Protein AF-A0A6C0CJ50-F1 (afdb_monomer)

Solvent-accessible surface area (backbone atoms only — not comparable to full-atom values): 6616 Å² total; per-residue (Å²): 96,36,28,38,41,30,34,32,25,56,94,78,23,34,38,44,41,77,39,50,74,92,50,63,61,65,60,51,53,50,26,41,69,70,68,72,48,89,42,32,34,93,82,74,43,80,55,89,65,56,61,74,44,79,72,47,75,43,73,67,45,49,49,65,51,54,42,51,51,52,51,52,49,30,74,76,67,33,71,90,30,49,27,37,70,53,48,10,85,44,61,67,45,64,53,44,47,59,94,69,58,82,67,90,61,44,71,65,78,72,64,75,86,127

InterPro domains:
  IPR001878 Zinc finger, CCHC-type [PS50158] (88-101)
  IPR036875 Zinc finger, CCHC-type superfamily [SSF57756] (81-106)

Structure (mmCIF, N/CA/C/O backbone):
data_AF-A0A6C0CJ50-F1
#
_entry.id   AF-A0A6C0CJ50-F1
#
loop_
_atom_site.group_PDB
_atom_site.id
_atom_site.type_symbol
_atom_site.label_atom_id
_atom_site.label_alt_id
_atom_site.label_comp_id
_atom_site.label_asym_id
_atom_site.label_entity_id
_atom_site.label_seq_id
_atom_site.pdbx_PDB_ins_code
_atom_site.Cartn_x
_atom_site.Cartn_y
_atom_site.Cartn_z
_atom_site.occupancy
_atom_site.B_iso_or_equiv
_atom_site.auth_seq_id
_atom_site.auth_comp_id
_atom_site.auth_asym_id
_atom_site.auth_atom_id
_atom_site.pdbx_PDB_model_num
ATOM 1 N N . MET A 1 1 ? 3.924 -6.008 -13.760 1.00 80.56 1 MET A N 1
ATOM 2 C CA . MET A 1 1 ? 4.214 -4.634 -13.327 1.00 80.56 1 MET A CA 1
ATOM 3 C C . MET A 1 1 ? 3.320 -4.315 -12.151 1.00 80.56 1 MET A C 1
ATOM 5 O O . MET A 1 1 ? 2.131 -4.537 -12.262 1.00 80.56 1 MET A O 1
ATOM 9 N N . PRO A 1 2 ? 3.844 -3.785 -11.044 1.00 88.25 2 PRO A N 1
ATOM 10 C CA . PRO A 1 2 ? 3.020 -3.529 -9.873 1.00 88.25 2 PRO A CA 1
ATOM 11 C C . PRO A 1 2 ? 1.862 -2.569 -10.153 1.00 88.25 2 PRO A C 1
ATOM 13 O O . PRO A 1 2 ? 1.855 -1.783 -11.107 1.00 88.25 2 PRO A O 1
ATOM 16 N N . HIS A 1 3 ? 0.869 -2.652 -9.289 1.00 91.69 3 HIS A N 1
ATOM 17 C CA . HIS A 1 3 ? -0.266 -1.760 -9.190 1.00 91.69 3 HIS A CA 1
ATOM 18 C C . HIS A 1 3 ? -0.240 -1.086 -7.819 1.00 91.69 3 HIS A C 1
ATOM 20 O O . HIS A 1 3 ? 0.246 -1.658 -6.839 1.00 91.69 3 HIS A O 1
ATOM 26 N N . ILE A 1 4 ? -0.789 0.121 -7.747 1.00 94.56 4 ILE A N 1
ATOM 27 C CA . ILE A 1 4 ? -0.979 0.850 -6.494 1.00 94.56 4 ILE A CA 1
ATOM 28 C C . ILE A 1 4 ? -2.465 1.027 -6.258 1.00 94.56 4 ILE A C 1
ATOM 30 O O . ILE A 1 4 ? -3.199 1.435 -7.158 1.00 94.56 4 ILE A O 1
ATOM 34 N N . TYR A 1 5 ? -2.895 0.751 -5.036 1.00 95.62 5 TYR A N 1
ATOM 35 C CA . TYR A 1 5 ? -4.219 1.091 -4.544 1.00 95.62 5 TYR A CA 1
ATOM 36 C C . TYR A 1 5 ? -4.080 2.058 -3.372 1.00 95.62 5 TYR A C 1
ATOM 38 O O . TYR A 1 5 ? -3.143 1.977 -2.576 1.00 95.62 5 TYR A O 1
ATOM 46 N N . ILE A 1 6 ? -5.006 3.002 -3.298 1.00 97.06 6 ILE A N 1
ATOM 47 C CA . ILE A 1 6 ? -5.041 4.041 -2.280 1.00 97.06 6 ILE A CA 1
ATOM 48 C C . ILE A 1 6 ? -6.364 3.916 -1.553 1.00 97.06 6 ILE A C 1
ATOM 50 O O . ILE A 1 6 ? -7.429 3.950 -2.173 1.00 97.06 6 ILE A O 1
ATOM 54 N N . LEU A 1 7 ? -6.275 3.762 -0.241 1.00 97.44 7 LEU A N 1
ATOM 55 C CA . LEU A 1 7 ? -7.409 3.660 0.658 1.00 97.44 7 LEU A CA 1
ATOM 56 C C . LEU A 1 7 ? -7.526 4.956 1.443 1.00 97.44 7 LEU A C 1
ATOM 58 O O . LEU A 1 7 ? -6.534 5.437 1.990 1.00 97.44 7 LEU A O 1
ATOM 62 N N . GLU A 1 8 ? -8.736 5.497 1.517 1.00 97.62 8 GLU A N 1
ATOM 63 C CA . GLU A 1 8 ? -9.076 6.486 2.531 1.00 97.62 8 GLU A CA 1
ATOM 64 C C . GLU A 1 8 ? -9.435 5.737 3.814 1.00 97.62 8 GLU A C 1
ATOM 66 O O . GLU A 1 8 ? -10.257 4.818 3.804 1.00 97.62 8 GLU A O 1
ATOM 71 N N . LEU A 1 9 ? -8.803 6.128 4.911 1.00 96.69 9 LEU A N 1
ATOM 72 C CA . LEU A 1 9 ? -9.028 5.607 6.249 1.00 96.69 9 LEU A CA 1
ATOM 73 C C . LEU A 1 9 ? -9.748 6.659 7.101 1.00 96.69 9 LEU A C 1
ATOM 75 O O . LEU A 1 9 ? -9.827 7.839 6.746 1.00 96.69 9 LEU A O 1
ATOM 79 N N . ALA A 1 10 ? -10.232 6.246 8.271 1.00 95.81 10 ALA A N 1
ATOM 80 C CA . ALA A 1 10 ? -10.822 7.167 9.236 1.00 95.81 10 ALA A CA 1
ATOM 81 C C . ALA A 1 10 ? -9.897 8.355 9.580 1.00 95.81 10 ALA A C 1
ATOM 83 O O . ALA A 1 10 ? -8.666 8.293 9.478 1.00 95.81 10 ALA A O 1
ATOM 84 N N . GLU A 1 11 ? -10.514 9.460 10.006 1.00 95.12 11 GLU A N 1
ATOM 85 C CA . GLU A 1 11 ? -9.826 10.700 10.400 1.00 95.12 11 GLU A CA 1
ATOM 86 C C . GLU A 1 11 ? -8.967 11.326 9.283 1.00 95.12 11 GLU A C 1
ATOM 88 O O . GLU A 1 11 ? -7.936 11.9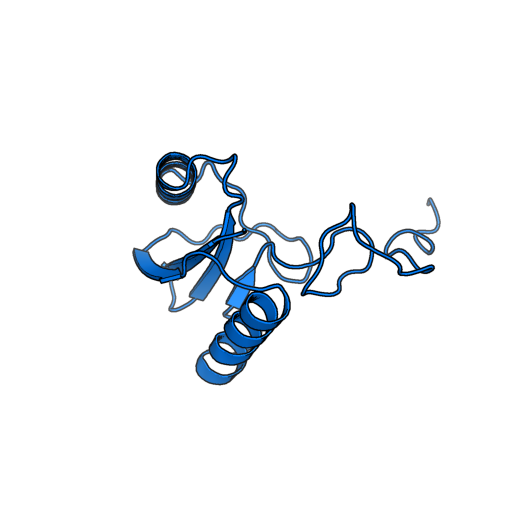53 9.558 1.00 95.12 11 GLU A O 1
ATOM 93 N N . ALA A 1 12 ? -9.391 11.147 8.025 1.00 94.56 12 ALA A N 1
ATOM 94 C CA . ALA A 1 12 ? -8.698 11.626 6.829 1.00 94.56 12 ALA A CA 1
ATOM 95 C C . ALA A 1 12 ? -7.235 11.144 6.749 1.00 94.56 12 ALA A C 1
ATOM 97 O O . ALA A 1 12 ? -6.331 11.898 6.380 1.00 94.56 12 ALA A O 1
ATOM 98 N N . ASN A 1 13 ? -7.002 9.891 7.143 1.00 96.38 13 ASN A N 1
ATOM 99 C CA . ASN A 1 13 ? -5.746 9.194 6.890 1.00 96.38 13 ASN A CA 1
ATOM 100 C C . ASN A 1 13 ? -5.836 8.440 5.558 1.00 96.38 13 ASN A C 1
ATOM 102 O O . ASN A 1 13 ? -6.923 8.154 5.066 1.00 96.38 13 ASN A O 1
ATOM 106 N N . TYR A 1 14 ? -4.692 8.085 4.990 1.00 97.31 14 TYR A N 1
ATOM 107 C CA . TYR A 1 14 ? -4.597 7.375 3.723 1.00 97.31 14 TYR A CA 1
ATOM 108 C C . TYR A 1 14 ? -3.600 6.234 3.837 1.00 97.31 14 TYR A C 1
ATOM 110 O O . TYR A 1 14 ? -2.551 6.387 4.461 1.00 97.31 14 TYR A O 1
ATOM 118 N N . PHE A 1 15 ? -3.901 5.110 3.196 1.00 96.25 15 PHE A N 1
ATOM 119 C CA . PHE A 1 15 ? -2.958 4.012 3.016 1.00 96.25 15 PHE A CA 1
ATOM 120 C C . PHE A 1 15 ? -2.669 3.809 1.534 1.00 96.25 15 PHE A C 1
ATOM 122 O O . PHE A 1 15 ? -3.588 3.667 0.729 1.00 96.25 15 PHE A O 1
ATOM 129 N N . ILE A 1 16 ? -1.388 3.796 1.175 1.00 95.56 16 ILE A N 1
ATOM 130 C CA . ILE A 1 16 ? -0.914 3.537 -0.183 1.00 95.56 16 ILE A CA 1
ATOM 131 C C . ILE A 1 16 ? -0.304 2.143 -0.198 1.00 95.56 16 ILE A C 1
ATOM 133 O O . ILE A 1 16 ? 0.804 1.930 0.307 1.00 95.56 16 ILE A O 1
ATOM 137 N N . GLY A 1 17 ? -1.041 1.203 -0.776 1.00 93.19 17 GLY A N 1
ATOM 138 C CA . GLY A 1 17 ? -0.653 -0.191 -0.865 1.00 93.19 17 GLY A CA 1
ATOM 139 C C . GLY A 1 17 ? -0.181 -0.578 -2.259 1.00 93.19 17 GLY A C 1
ATOM 140 O O . GLY A 1 17 ? -0.683 -0.090 -3.274 1.00 93.19 17 GLY A O 1
ATOM 141 N N . ARG A 1 18 ? 0.784 -1.496 -2.301 1.00 91.62 18 ARG A N 1
ATOM 142 C CA . ARG A 1 18 ? 1.279 -2.125 -3.529 1.00 91.62 18 ARG A CA 1
ATOM 143 C C . ARG A 1 18 ? 0.704 -3.526 -3.722 1.00 91.62 18 ARG A C 1
ATOM 145 O O . ARG A 1 18 ? 0.585 -4.304 -2.773 1.00 91.62 18 ARG A O 1
ATOM 152 N N . CYS A 1 19 ? 0.387 -3.845 -4.970 1.00 91.69 19 CYS A N 1
ATOM 153 C CA . CYS A 1 19 ? -0.054 -5.160 -5.422 1.00 91.69 19 CYS A CA 1
ATOM 154 C C . CYS A 1 19 ? 0.783 -5.570 -6.640 1.00 91.69 19 CYS A C 1
ATOM 156 O O . CYS A 1 19 ? 0.870 -4.818 -7.605 1.00 91.69 19 CYS A O 1
ATOM 158 N N . GLU A 1 20 ? 1.438 -6.722 -6.603 1.00 89.94 20 GLU A N 1
ATOM 159 C CA . GLU A 1 20 ? 2.084 -7.327 -7.771 1.00 89.94 20 GLU A CA 1
ATOM 160 C C . GLU A 1 20 ? 1.030 -7.974 -8.685 1.00 89.94 20 GLU A C 1
ATOM 162 O O . GLU A 1 20 ? -0.042 -8.352 -8.224 1.00 89.94 20 GLU A O 1
ATOM 167 N N . ASP A 1 21 ? 1.347 -8.166 -9.970 1.00 85.25 21 ASP A N 1
ATOM 168 C CA . ASP A 1 21 ? 0.443 -8.846 -10.926 1.00 85.25 21 ASP A CA 1
ATOM 169 C C . ASP A 1 21 ? 0.099 -10.286 -10.522 1.00 85.25 21 ASP A C 1
ATOM 171 O O . ASP A 1 21 ? -0.896 -10.845 -10.972 1.00 85.25 21 ASP A O 1
ATOM 175 N N . THR A 1 22 ? 0.968 -10.918 -9.731 1.00 85.94 22 THR A N 1
ATOM 176 C CA . THR A 1 22 ? 0.782 -12.288 -9.242 1.00 85.94 22 THR A CA 1
ATOM 177 C C . THR A 1 22 ? -0.176 -12.371 -8.057 1.00 85.94 22 THR A C 1
ATOM 179 O O . THR A 1 22 ? -0.461 -13.473 -7.602 1.00 85.94 22 THR A O 1
ATOM 182 N N . GLU A 1 23 ? -0.604 -11.234 -7.510 1.00 88.44 23 GLU A N 1
ATOM 183 C CA . GLU A 1 23 ? -1.483 -11.148 -6.345 1.00 88.44 23 GLU A CA 1
ATOM 184 C C . GLU A 1 23 ? -2.909 -10.780 -6.776 1.00 88.44 23 GLU A C 1
ATOM 186 O O . GLU A 1 23 ? -3.105 -10.041 -7.744 1.00 88.44 23 GLU A O 1
ATOM 191 N N . ASP A 1 24 ? -3.911 -11.264 -6.039 1.00 91.19 24 ASP A N 1
ATOM 192 C CA . ASP A 1 24 ? -5.299 -10.857 -6.250 1.00 91.19 24 ASP A CA 1
ATOM 193 C C . ASP A 1 24 ? -5.566 -9.527 -5.534 1.00 91.19 24 ASP A C 1
ATOM 195 O O . ASP A 1 24 ? -5.571 -9.417 -4.304 1.00 91.19 24 ASP A O 1
ATOM 199 N N . LEU A 1 25 ? -5.779 -8.482 -6.332 1.00 90.94 25 LEU A N 1
ATOM 200 C CA . LEU A 1 25 ? -6.082 -7.155 -5.820 1.00 90.94 25 LEU A CA 1
ATOM 201 C C . LEU A 1 25 ? -7.413 -7.110 -5.065 1.00 90.94 25 LEU A C 1
ATOM 203 O O . LEU A 1 25 ? -7.501 -6.401 -4.066 1.00 90.94 25 LEU A O 1
ATOM 207 N N . ASN A 1 26 ? -8.447 -7.802 -5.548 1.00 92.19 26 ASN A N 1
ATOM 208 C CA . ASN A 1 26 ? -9.759 -7.759 -4.906 1.00 92.19 26 ASN A CA 1
ATOM 209 C C . ASN A 1 26 ? -9.681 -8.423 -3.535 1.00 92.19 26 ASN A C 1
ATOM 211 O O . ASN A 1 26 ? -10.155 -7.845 -2.565 1.00 92.19 26 ASN A O 1
ATOM 215 N N . GLU A 1 27 ? -8.985 -9.559 -3.437 1.00 94.06 27 GLU A N 1
ATOM 216 C CA . GLU A 1 27 ? -8.736 -10.220 -2.153 1.00 94.06 27 GLU A CA 1
ATOM 217 C C . GLU A 1 27 ? -7.984 -9.300 -1.181 1.00 94.06 27 GLU A C 1
ATOM 219 O O . GLU A 1 27 ? -8.372 -9.176 -0.020 1.00 94.06 27 GLU A O 1
ATOM 224 N N . LYS A 1 28 ? -6.951 -8.586 -1.651 1.00 92.44 28 LYS A N 1
ATOM 225 C CA . LYS A 1 28 ? -6.237 -7.597 -0.827 1.00 92.44 28 LYS A CA 1
ATOM 226 C C . LYS A 1 28 ? -7.148 -6.480 -0.331 1.00 92.44 28 LYS A C 1
ATOM 228 O O . LYS A 1 28 ? -7.088 -6.116 0.842 1.00 92.44 28 LYS A O 1
ATOM 233 N N . LEU A 1 29 ? -7.969 -5.911 -1.213 1.00 93.81 29 LEU A N 1
ATOM 234 C CA . LEU A 1 29 ? -8.915 -4.861 -0.838 1.00 93.81 29 LEU A CA 1
ATOM 235 C C . LEU A 1 29 ? -9.930 -5.387 0.182 1.00 93.81 29 LEU A C 1
ATOM 237 O O . LEU A 1 29 ? -10.125 -4.750 1.215 1.00 93.81 29 LEU A O 1
ATOM 241 N N . ASP A 1 30 ? -10.507 -6.564 -0.056 1.00 94.50 30 ASP A N 1
ATOM 242 C CA . ASP A 1 30 ? -11.444 -7.210 0.864 1.00 94.50 30 ASP A CA 1
ATOM 243 C C . ASP A 1 30 ? -10.792 -7.465 2.228 1.00 94.50 30 ASP A C 1
ATOM 245 O O . ASP A 1 30 ? -11.383 -7.156 3.262 1.00 94.50 30 ASP A O 1
ATOM 249 N N . ASN A 1 31 ? -9.546 -7.944 2.262 1.00 94.50 31 ASN A N 1
ATOM 250 C CA . ASN A 1 31 ? -8.810 -8.145 3.507 1.00 94.50 31 ASN A CA 1
ATOM 251 C C . ASN A 1 31 ? -8.558 -6.831 4.257 1.00 94.50 31 ASN A C 1
ATOM 253 O O . ASN A 1 31 ? -8.658 -6.822 5.483 1.00 94.50 31 ASN A O 1
ATOM 257 N N . HIS A 1 32 ? -8.305 -5.718 3.564 1.00 94.19 32 HIS A N 1
ATOM 258 C CA . HIS A 1 32 ? -8.234 -4.396 4.198 1.00 94.19 32 HIS A CA 1
ATOM 259 C C . HIS A 1 32 ? -9.576 -3.983 4.818 1.00 94.19 32 HIS A C 1
ATOM 261 O O . HIS A 1 32 ? -9.613 -3.575 5.978 1.00 94.19 32 HIS A O 1
ATOM 267 N N . PHE A 1 33 ? -10.691 -4.139 4.094 1.00 93.44 33 PHE A N 1
ATOM 268 C CA . PHE A 1 33 ? -12.030 -3.830 4.622 1.00 93.44 33 PHE A CA 1
ATOM 269 C C . PHE A 1 33 ? -12.438 -4.741 5.788 1.00 93.44 33 PHE A C 1
ATOM 271 O O . PHE A 1 33 ? -13.136 -4.302 6.700 1.00 93.44 33 PHE A O 1
ATOM 278 N N . LEU A 1 34 ? -11.983 -5.996 5.785 1.00 92.81 34 LEU A N 1
ATOM 279 C CA . LEU A 1 34 ? -12.196 -6.958 6.868 1.00 92.81 34 LEU A CA 1
ATOM 280 C C . LEU A 1 34 ? -11.209 -6.788 8.037 1.00 92.81 34 LEU A C 1
ATOM 282 O O . LEU A 1 34 ? -11.326 -7.517 9.021 1.00 92.81 34 LEU A O 1
ATOM 286 N N . GLY A 1 35 ? -10.234 -5.876 7.937 1.00 87.94 35 GLY A N 1
ATOM 287 C CA . GLY A 1 35 ? -9.189 -5.679 8.949 1.00 87.94 35 GLY A CA 1
ATOM 288 C C . GLY A 1 35 ? -8.226 -6.864 9.095 1.00 87.94 35 GLY A C 1
ATOM 289 O O . GLY A 1 35 ? -7.643 -7.052 10.160 1.00 87.94 35 GLY A O 1
ATOM 290 N N . LYS A 1 36 ? -8.099 -7.693 8.054 1.00 87.75 36 LYS A N 1
ATOM 291 C CA . LYS A 1 36 ? -7.216 -8.869 7.994 1.00 87.75 36 LYS A CA 1
ATOM 292 C C . LYS A 1 36 ? -5.854 -8.570 7.372 1.00 87.75 36 LYS A C 1
ATOM 294 O O . LYS A 1 36 ? -4.912 -9.314 7.619 1.00 87.75 36 LYS A O 1
ATOM 299 N N . GLU A 1 37 ? -5.765 -7.534 6.545 1.00 86.75 37 GLU A N 1
ATOM 300 C CA . GLU A 1 37 ? -4.510 -7.113 5.922 1.00 86.75 37 GLU A CA 1
ATOM 301 C C . GLU A 1 37 ? -3.766 -6.135 6.840 1.00 86.75 37 GLU A C 1
ATOM 303 O O . GLU A 1 37 ? -4.359 -5.209 7.400 1.00 86.75 37 GLU A O 1
ATOM 308 N N . GLU A 1 38 ? -2.457 -6.325 6.998 1.00 83.75 38 GLU A N 1
ATOM 309 C CA . GLU A 1 38 ? -1.647 -5.442 7.833 1.00 83.75 38 GLU A CA 1
ATOM 310 C C . GLU A 1 38 ? -1.342 -4.122 7.116 1.00 83.75 38 GLU A C 1
ATOM 312 O O . GLU A 1 38 ? -0.768 -4.082 6.025 1.00 83.75 38 GLU A O 1
ATOM 317 N N . MET A 1 39 ? -1.661 -3.010 7.776 1.00 88.94 39 MET A N 1
ATOM 318 C CA . MET A 1 39 ? -1.222 -1.678 7.372 1.00 88.94 39 MET A CA 1
ATOM 319 C C . MET A 1 39 ? -0.124 -1.208 8.319 1.00 88.94 39 MET A C 1
ATOM 321 O O . MET A 1 39 ? -0.338 -1.132 9.526 1.00 88.94 39 MET A O 1
ATOM 325 N N . LEU A 1 40 ? 1.047 -0.883 7.774 1.00 84.25 40 LEU A N 1
ATOM 326 C CA . LEU A 1 40 ? 2.171 -0.354 8.542 1.00 84.25 40 LEU A CA 1
ATOM 327 C C . LEU A 1 40 ? 2.373 1.136 8.262 1.00 84.25 40 LEU A C 1
ATOM 329 O O . LEU A 1 40 ? 2.240 1.604 7.125 1.00 84.25 40 LEU A O 1
ATOM 333 N N . ASP A 1 41 ? 2.731 1.871 9.308 1.00 83.12 41 ASP A N 1
ATOM 334 C CA . ASP A 1 41 ? 3.213 3.238 9.193 1.00 83.12 41 ASP A CA 1
ATOM 335 C C . ASP A 1 41 ? 4.696 3.270 8.771 1.00 83.12 41 ASP A C 1
ATOM 337 O O . ASP A 1 41 ? 5.386 2.253 8.643 1.00 83.12 41 ASP A O 1
ATOM 341 N N . ARG A 1 42 ? 5.229 4.479 8.584 1.00 76.31 42 ARG A N 1
ATOM 342 C CA . ARG A 1 42 ? 6.640 4.698 8.216 1.00 76.31 42 ARG A CA 1
ATOM 343 C C . ARG A 1 42 ? 7.663 4.217 9.263 1.00 76.31 42 ARG A C 1
ATOM 345 O O . ARG A 1 42 ? 8.861 4.192 8.971 1.00 76.31 42 ARG A O 1
ATOM 352 N N . PHE A 1 43 ? 7.213 3.894 10.473 1.00 79.88 43 PHE A N 1
ATOM 353 C CA . PHE A 1 43 ? 8.001 3.388 11.595 1.00 79.88 43 PHE A CA 1
ATOM 354 C C . PHE A 1 43 ? 7.773 1.885 11.839 1.00 79.88 43 PHE A C 1
ATOM 356 O O . PHE A 1 43 ? 8.212 1.381 12.869 1.00 79.88 43 PHE A O 1
ATOM 363 N N . ASN A 1 44 ? 7.135 1.170 10.901 1.00 76.75 44 ASN A N 1
ATOM 364 C CA . ASN A 1 44 ? 6.748 -0.240 11.025 1.00 76.75 44 ASN A CA 1
ATOM 365 C C . ASN A 1 44 ? 5.774 -0.522 12.188 1.00 76.75 44 ASN A C 1
ATOM 367 O O . ASN A 1 44 ? 5.764 -1.626 12.727 1.00 76.75 44 ASN A O 1
ATOM 371 N N . LYS A 1 45 ? 4.951 0.452 12.588 1.00 83.75 45 LYS A N 1
ATOM 372 C CA . LYS A 1 45 ? 3.866 0.239 13.555 1.00 83.75 45 LYS A CA 1
ATOM 373 C C . LYS A 1 45 ? 2.558 -0.048 12.832 1.00 83.75 45 LYS A C 1
ATOM 375 O O . LYS A 1 45 ? 2.281 0.549 11.794 1.00 83.75 45 LYS A O 1
ATOM 380 N N . HIS A 1 46 ? 1.742 -0.930 13.403 1.00 88.56 46 HIS A N 1
ATOM 381 C CA . HIS A 1 46 ? 0.420 -1.235 12.864 1.00 88.56 46 HIS A CA 1
ATOM 382 C C . HIS A 1 46 ? -0.499 -0.011 12.904 1.00 88.56 46 HIS A C 1
ATOM 384 O O . HIS A 1 46 ? -0.609 0.677 13.920 1.00 88.56 46 HIS A O 1
ATOM 390 N N . VAL A 1 47 ? -1.197 0.213 11.796 1.00 89.31 47 VAL A N 1
ATOM 391 C CA . VAL A 1 47 ? -2.232 1.227 11.623 1.00 89.31 47 VAL A CA 1
ATOM 392 C C . VAL A 1 47 ? -3.582 0.536 11.770 1.00 89.31 47 VAL A C 1
ATOM 394 O O . VAL A 1 47 ? -3.984 -0.246 10.916 1.00 89.31 47 VAL A O 1
ATOM 397 N N . SER A 1 48 ? -4.290 0.824 12.858 1.00 89.31 48 SER A N 1
ATOM 398 C CA . SER A 1 48 ? -5.579 0.208 13.210 1.00 89.31 48 SER A CA 1
ATOM 399 C C . SER A 1 48 ? -6.800 1.015 12.747 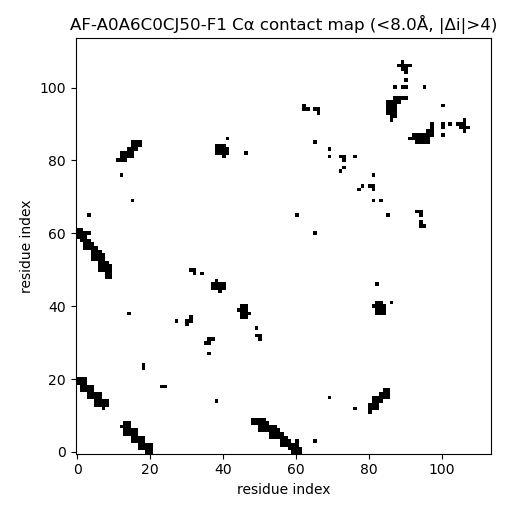1.00 89.31 48 SER A C 1
ATOM 401 O O . SER A 1 48 ? -7.906 0.828 13.255 1.00 89.31 48 SER A O 1
ATOM 403 N N . LEU A 1 49 ? -6.614 1.937 11.801 1.00 92.88 49 LEU A N 1
ATOM 404 C CA . LEU A 1 49 ? -7.692 2.788 11.302 1.00 92.88 49 LEU A CA 1
ATOM 405 C C . LEU A 1 49 ? -8.547 2.028 10.277 1.00 92.88 49 LEU A C 1
ATOM 407 O O . LEU A 1 49 ? -7.988 1.474 9.329 1.00 92.88 49 LEU A O 1
ATOM 411 N N . PRO A 1 50 ? -9.885 2.025 10.414 1.00 94.69 50 PRO A N 1
ATOM 412 C CA . PRO A 1 50 ? -10.752 1.343 9.465 1.00 94.69 50 PRO A CA 1
ATOM 413 C C . PRO A 1 50 ? -10.727 2.037 8.101 1.00 94.69 50 PRO A C 1
ATOM 415 O O . PRO A 1 50 ? -10.632 3.267 8.008 1.00 94.69 50 PRO A O 1
ATOM 418 N N . VAL A 1 51 ? -10.860 1.235 7.046 1.00 96.69 51 VAL A N 1
ATOM 419 C CA . VAL A 1 51 ? -10.993 1.720 5.670 1.00 96.69 51 VAL A CA 1
ATOM 420 C C . VAL A 1 51 ? -12.384 2.307 5.466 1.00 96.69 51 VAL A C 1
ATOM 422 O O . VAL A 1 51 ? -13.392 1.659 5.737 1.00 96.69 51 VAL A O 1
ATOM 425 N N . VAL A 1 52 ? -12.436 3.533 4.952 1.00 97.06 52 VAL A N 1
ATOM 426 C CA . VAL A 1 52 ? -13.675 4.228 4.583 1.00 97.06 52 VAL A CA 1
ATOM 427 C C . VAL A 1 52 ? -14.066 3.872 3.153 1.00 97.06 52 VAL A C 1
ATOM 429 O O . VAL A 1 52 ? -15.216 3.527 2.889 1.00 97.06 52 VAL A O 1
ATOM 432 N N . ARG A 1 53 ? -13.112 3.960 2.218 1.00 96.81 53 ARG A N 1
ATOM 433 C CA . ARG A 1 53 ? -13.316 3.645 0.798 1.00 96.81 53 ARG A CA 1
ATOM 434 C C . ARG A 1 53 ? -11.994 3.467 0.059 1.00 96.81 53 ARG A C 1
ATOM 436 O O . ARG A 1 53 ? -10.938 3.892 0.524 1.00 96.81 53 ARG A O 1
ATOM 443 N N . VAL A 1 54 ? -12.080 2.918 -1.148 1.00 97.06 54 VAL A N 1
ATOM 444 C CA . VAL A 1 54 ? -10.999 3.015 -2.134 1.00 97.06 54 VAL A CA 1
ATOM 445 C C . VAL A 1 54 ? -11.024 4.422 -2.733 1.00 97.06 54 VAL A C 1
ATOM 447 O O . VAL A 1 54 ? -12.019 4.819 -3.336 1.00 97.06 54 VAL A O 1
ATOM 450 N N . ASP A 1 55 ? -9.942 5.176 -2.558 1.00 97.38 55 ASP A N 1
ATOM 451 C CA . ASP A 1 55 ? -9.788 6.524 -3.116 1.00 97.38 55 ASP A CA 1
ATOM 452 C C . ASP A 1 55 ? -9.313 6.471 -4.572 1.00 97.38 55 ASP A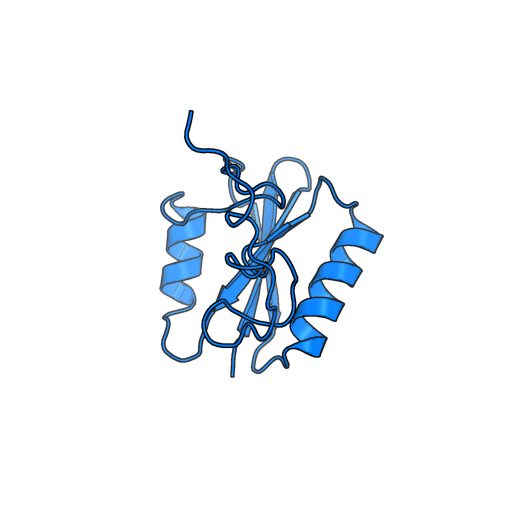 C 1
ATOM 454 O O . ASP A 1 55 ? -9.869 7.129 -5.455 1.00 97.38 55 ASP A O 1
ATOM 458 N N . LYS A 1 56 ? -8.288 5.658 -4.849 1.00 96.00 56 LYS A N 1
ATOM 459 C CA . LYS A 1 56 ? -7.696 5.572 -6.186 1.00 96.00 56 LYS A CA 1
ATOM 460 C C . LYS A 1 56 ? -7.047 4.227 -6.441 1.00 96.00 56 LYS A C 1
ATOM 462 O O . LYS A 1 56 ? -6.547 3.568 -5.536 1.00 96.00 56 LYS A O 1
ATOM 467 N N . PHE A 1 57 ? -6.987 3.867 -7.715 1.00 94.38 57 PHE A N 1
ATOM 468 C CA . PHE A 1 57 ? -6.267 2.701 -8.185 1.00 94.38 57 PHE A CA 1
ATOM 469 C C . PHE A 1 57 ? -5.476 3.022 -9.458 1.00 94.38 57 PHE A C 1
ATOM 471 O O . PHE A 1 57 ? -5.989 3.671 -10.371 1.00 94.38 57 PHE A O 1
ATOM 478 N N . ILE A 1 58 ? -4.218 2.583 -9.508 1.00 94.12 58 ILE A N 1
ATOM 479 C CA . ILE A 1 58 ? -3.264 2.872 -10.582 1.00 94.12 58 ILE A CA 1
ATOM 480 C C . ILE A 1 58 ? -2.627 1.553 -11.033 1.00 94.12 58 ILE A C 1
ATOM 482 O O . ILE A 1 58 ? -1.858 0.936 -10.295 1.00 94.12 58 ILE A O 1
ATOM 486 N N . ARG A 1 59 ? -2.935 1.124 -12.262 1.00 92.31 59 ARG A N 1
ATOM 487 C CA . ARG A 1 59 ? -2.356 -0.083 -12.879 1.00 92.31 59 ARG A CA 1
ATOM 488 C C . ARG A 1 59 ? -0.994 0.207 -13.505 1.00 92.31 59 ARG A C 1
ATOM 490 O O . ARG A 1 59 ? -0.742 1.322 -13.950 1.00 92.31 59 ARG A O 1
ATOM 497 N N . ASN A 1 60 ? -0.179 -0.840 -13.629 1.00 91.62 60 ASN A N 1
ATOM 498 C CA . ASN A 1 60 ? 1.071 -0.858 -14.398 1.00 91.62 60 ASN A CA 1
ATOM 499 C C . ASN A 1 60 ? 2.012 0.313 -14.079 1.00 91.62 60 ASN A C 1
ATOM 501 O O . ASN A 1 60 ? 2.524 0.983 -14.977 1.00 91.62 60 ASN A O 1
ATOM 505 N N . ILE A 1 61 ? 2.228 0.575 -12.791 1.00 91.56 61 ILE A N 1
ATOM 506 C CA . ILE A 1 61 ? 3.041 1.703 -12.351 1.00 91.56 61 ILE A CA 1
ATOM 507 C C . ILE A 1 61 ? 4.536 1.355 -12.396 1.00 91.56 61 ILE A C 1
ATOM 509 O O . ILE A 1 61 ? 4.947 0.206 -12.217 1.00 91.56 61 ILE A O 1
ATOM 513 N N . THR A 1 62 ? 5.370 2.361 -12.645 1.00 91.75 62 THR A N 1
ATOM 514 C CA . THR A 1 62 ? 6.828 2.237 -12.528 1.00 91.75 62 THR A CA 1
ATOM 515 C C . THR A 1 62 ? 7.271 2.494 -11.087 1.00 91.75 62 THR A C 1
ATOM 517 O O . THR A 1 62 ? 6.580 3.178 -10.339 1.00 91.75 62 THR A O 1
ATOM 520 N N . ALA A 1 63 ? 8.470 2.044 -10.711 1.00 88.19 63 ALA A N 1
ATOM 521 C CA . ALA A 1 63 ? 9.062 2.334 -9.398 1.00 88.19 63 ALA A CA 1
ATOM 522 C C . ALA A 1 63 ? 9.134 3.842 -9.072 1.00 88.19 63 ALA A C 1
ATOM 524 O O . ALA A 1 63 ? 8.893 4.268 -7.939 1.00 88.19 63 ALA A O 1
ATOM 525 N N . LYS A 1 64 ? 9.429 4.674 -10.084 1.00 90.62 64 LYS A N 1
ATOM 526 C CA . LYS A 1 64 ? 9.379 6.133 -9.938 1.00 90.62 64 LYS A CA 1
ATOM 527 C C . LYS A 1 64 ? 7.947 6.602 -9.676 1.00 90.62 64 LYS A C 1
ATOM 529 O O . LYS A 1 64 ? 7.740 7.395 -8.769 1.00 90.62 64 LYS A O 1
ATOM 534 N N . GLY A 1 65 ? 6.972 6.074 -10.415 1.00 92.94 65 GLY A N 1
ATOM 535 C CA . GLY A 1 65 ? 5.560 6.402 -10.220 1.00 92.94 65 GLY A CA 1
ATOM 536 C C . GLY A 1 65 ? 5.041 6.041 -8.824 1.00 92.94 65 GLY A C 1
ATOM 537 O O . GLY A 1 65 ? 4.288 6.820 -8.250 1.00 92.94 65 GLY A O 1
ATOM 538 N N . GLU A 1 66 ? 5.477 4.918 -8.242 1.00 92.12 66 GLU A N 1
ATOM 539 C CA . GLU A 1 66 ? 5.156 4.559 -6.847 1.00 92.12 66 GLU A CA 1
ATOM 540 C C . GLU A 1 66 ? 5.642 5.644 -5.875 1.00 92.12 66 GLU A C 1
ATOM 542 O O . GLU A 1 66 ? 4.900 6.097 -5.001 1.00 92.12 66 GLU A O 1
ATOM 547 N N . THR A 1 67 ? 6.880 6.103 -6.074 1.00 92.69 67 THR A N 1
ATOM 548 C CA . THR A 1 67 ? 7.505 7.147 -5.252 1.00 92.69 67 THR A CA 1
ATOM 549 C C . THR A 1 67 ? 6.812 8.496 -5.436 1.00 92.69 67 THR A C 1
ATOM 551 O O . THR A 1 67 ? 6.485 9.158 -4.452 1.00 92.69 67 THR A O 1
ATOM 554 N N . ASP A 1 68 ? 6.542 8.889 -6.682 1.00 94.81 68 ASP A N 1
ATOM 555 C CA . ASP A 1 68 ? 5.847 10.135 -7.011 1.00 94.81 68 ASP A CA 1
ATOM 556 C C . ASP A 1 68 ? 4.439 10.157 -6.388 1.00 94.81 68 ASP A C 1
ATOM 558 O O . ASP A 1 68 ? 4.019 11.176 -5.841 1.00 94.81 68 ASP A O 1
ATOM 562 N N . CYS A 1 69 ? 3.725 9.025 -6.417 1.00 94.75 69 CYS A N 1
ATOM 563 C CA . CYS A 1 69 ? 2.401 8.885 -5.815 1.00 94.75 69 CYS A CA 1
ATOM 564 C C . CYS A 1 69 ? 2.442 9.079 -4.294 1.00 94.75 69 CYS A C 1
ATOM 566 O O . CYS A 1 69 ? 1.637 9.835 -3.747 1.00 94.75 69 CYS A O 1
ATOM 568 N N . LEU A 1 70 ? 3.395 8.436 -3.613 1.00 94.19 70 LEU A N 1
ATOM 569 C CA . LEU A 1 70 ? 3.585 8.611 -2.175 1.00 94.19 70 LEU A CA 1
ATOM 570 C C . LEU A 1 70 ? 3.887 10.072 -1.822 1.00 94.19 70 LEU A C 1
ATOM 572 O O . LEU A 1 70 ? 3.254 10.636 -0.930 1.00 94.19 70 LEU A O 1
ATOM 576 N N . ILE A 1 71 ? 4.824 10.698 -2.542 1.00 94.94 71 ILE A N 1
ATOM 577 C CA . ILE A 1 71 ? 5.199 12.099 -2.321 1.00 94.94 71 ILE A CA 1
ATOM 578 C C . ILE A 1 71 ? 3.993 13.018 -2.534 1.00 94.94 71 ILE A C 1
ATOM 580 O O . ILE A 1 71 ? 3.759 13.899 -1.710 1.00 94.94 71 ILE A O 1
ATOM 584 N N . ALA A 1 72 ? 3.199 12.799 -3.584 1.00 96.38 72 ALA A N 1
ATOM 585 C CA . ALA A 1 72 ? 2.021 13.612 -3.864 1.00 96.38 72 ALA A CA 1
ATOM 586 C C . ALA A 1 72 ? 1.014 13.596 -2.700 1.00 96.38 72 ALA A C 1
ATOM 588 O O . ALA A 1 72 ? 0.571 14.657 -2.265 1.00 96.38 72 ALA A O 1
ATOM 589 N N . TYR A 1 73 ? 0.697 12.423 -2.143 1.00 96.38 73 TYR A N 1
ATOM 590 C CA . TYR A 1 73 ? -0.220 12.331 -0.999 1.00 96.38 73 TYR A CA 1
ATOM 591 C C . TYR A 1 73 ? 0.389 12.924 0.274 1.00 96.38 73 TYR A C 1
ATOM 593 O O . TYR A 1 73 ? -0.317 13.595 1.024 1.00 96.38 73 TYR A O 1
ATOM 601 N N . ILE A 1 74 ? 1.694 12.747 0.511 1.00 95.62 74 ILE A N 1
ATOM 602 C CA . ILE A 1 74 ? 2.376 13.382 1.650 1.00 95.62 74 ILE A CA 1
ATOM 603 C C . ILE A 1 74 ? 2.311 14.911 1.548 1.00 95.62 74 ILE A C 1
ATOM 605 O O . ILE A 1 74 ? 2.086 15.569 2.560 1.00 95.62 74 ILE A O 1
ATOM 609 N N . LEU A 1 75 ? 2.487 15.481 0.352 1.00 96.88 75 LEU A N 1
ATOM 610 C CA . LEU A 1 75 ? 2.401 16.929 0.136 1.00 96.88 75 LEU A CA 1
ATOM 611 C C . LEU A 1 75 ? 0.977 17.469 0.328 1.00 96.88 75 LEU A C 1
ATOM 613 O O . LEU A 1 75 ? 0.821 18.595 0.792 1.00 96.88 75 LEU A O 1
ATOM 617 N N . LEU A 1 76 ? -0.047 16.681 -0.009 1.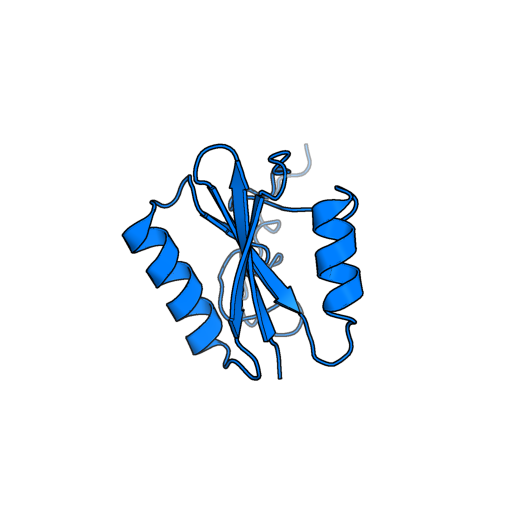00 96.38 76 LEU A N 1
ATOM 618 C CA . LEU A 1 76 ? -1.451 17.083 0.116 1.00 96.38 76 LEU A CA 1
ATOM 619 C C . LEU A 1 76 ? -1.998 16.938 1.542 1.00 96.38 76 LEU A C 1
ATOM 621 O O . LEU A 1 76 ? -2.714 17.819 2.010 1.00 96.38 76 LEU A O 1
ATOM 625 N N . TYR A 1 77 ? -1.676 15.838 2.227 1.00 95.81 77 TYR A N 1
ATOM 626 C CA . TYR A 1 77 ? -2.324 15.452 3.489 1.00 95.81 77 TYR A CA 1
ATOM 627 C C . TYR A 1 77 ? -1.377 15.434 4.695 1.00 95.81 77 TYR A C 1
ATOM 629 O O . TYR A 1 77 ? -1.822 15.378 5.841 1.00 95.81 77 TYR A O 1
ATOM 637 N N . GLY A 1 78 ? -0.068 15.516 4.459 1.00 95.19 78 GLY A N 1
ATOM 638 C CA . GLY A 1 78 ? 0.961 15.511 5.492 1.00 95.19 78 GLY A CA 1
ATOM 639 C C . GLY A 1 78 ? 1.518 14.120 5.803 1.00 95.19 78 GLY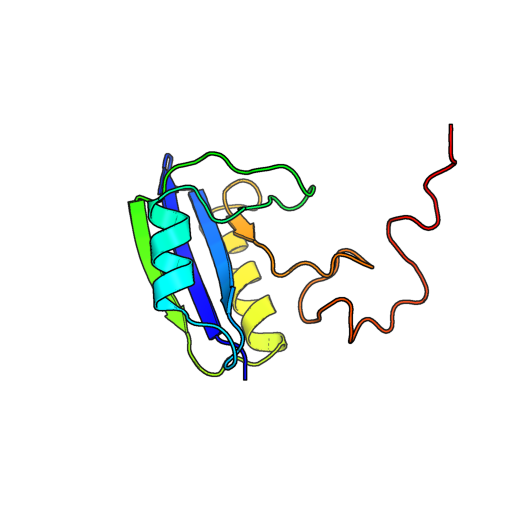 A C 1
ATOM 640 O O . GLY A 1 78 ? 0.849 13.094 5.699 1.00 95.19 78 GLY A O 1
ATOM 641 N N . THR A 1 79 ? 2.778 14.084 6.249 1.00 91.50 79 THR A N 1
ATOM 642 C CA . THR A 1 79 ? 3.528 12.832 6.466 1.00 91.50 79 THR A CA 1
ATOM 643 C C . THR A 1 79 ? 2.931 11.894 7.515 1.00 91.50 79 THR A C 1
ATOM 645 O O . THR A 1 79 ? 3.221 10.705 7.461 1.00 91.50 79 THR A O 1
ATOM 648 N N . PHE A 1 80 ? 2.167 12.408 8.481 1.00 91.50 80 PHE A N 1
ATOM 649 C CA . PHE A 1 80 ? 1.581 11.603 9.562 1.00 91.50 80 PHE A CA 1
ATOM 650 C C . PHE A 1 80 ? 0.215 11.019 9.199 1.00 91.50 80 PHE A C 1
ATOM 652 O O . PHE A 1 80 ? -0.285 10.158 9.914 1.00 91.50 80 PHE A O 1
ATOM 659 N N . LYS A 1 81 ? -0.386 11.491 8.101 1.00 94.62 81 LYS A N 1
ATOM 660 C CA . LYS A 1 81 ? -1.685 11.027 7.609 1.00 94.62 81 LYS A CA 1
ATOM 661 C C . LYS A 1 81 ? -1.562 10.000 6.490 1.00 94.62 81 LYS A C 1
ATOM 663 O O . LYS A 1 81 ? -2.576 9.455 6.080 1.00 94.62 81 LYS A O 1
ATOM 668 N N . VAL A 1 82 ? -0.354 9.738 5.991 1.00 95.38 82 VAL A N 1
ATOM 669 C CA . VAL A 1 82 ? -0.116 8.833 4.862 1.00 95.38 82 VAL A CA 1
ATOM 670 C C . VAL A 1 82 ? 0.731 7.650 5.315 1.00 95.38 82 VAL A C 1
ATOM 672 O O . VAL A 1 82 ? 1.888 7.808 5.705 1.00 95.38 82 VAL A O 1
ATOM 675 N N . HIS A 1 83 ? 0.142 6.465 5.221 1.00 93.88 83 HIS A N 1
ATOM 676 C CA . HIS A 1 83 ? 0.714 5.170 5.582 1.00 93.88 83 HIS A CA 1
ATOM 677 C C . HIS A 1 83 ? 0.998 4.369 4.314 1.00 93.88 83 HIS A C 1
ATOM 679 O O . HIS A 1 83 ? 0.327 4.558 3.298 1.00 93.88 83 HIS A O 1
ATOM 685 N N . THR A 1 84 ? 2.003 3.493 4.320 1.00 92.44 84 THR A N 1
ATOM 686 C CA . THR A 1 84 ? 2.349 2.743 3.106 1.00 92.44 84 THR A CA 1
ATOM 687 C C . THR A 1 84 ? 3.257 1.548 3.375 1.00 92.44 84 THR A C 1
ATOM 689 O O . THR A 1 84 ? 4.168 1.616 4.197 1.00 92.44 84 THR A O 1
ATOM 692 N N . ASN A 1 85 ? 3.070 0.478 2.597 1.00 89.19 85 ASN A N 1
ATOM 693 C CA . ASN A 1 85 ? 3.974 -0.675 2.548 1.00 89.19 85 ASN A CA 1
ATOM 694 C C . ASN A 1 85 ? 5.034 -0.578 1.428 1.00 89.19 85 ASN A C 1
ATOM 696 O O . ASN A 1 85 ? 5.681 -1.566 1.085 1.00 89.19 85 ASN A O 1
ATOM 700 N N . LEU A 1 86 ? 5.227 0.612 0.845 1.00 88.75 86 LEU A N 1
ATOM 701 C CA . LEU A 1 86 ? 6.209 0.848 -0.220 1.00 88.75 86 LEU A CA 1
ATOM 702 C C . LEU A 1 86 ? 7.659 0.910 0.266 1.00 88.75 86 LEU A C 1
ATOM 704 O O . LEU A 1 86 ? 8.585 0.879 -0.548 1.00 88.75 86 LEU A O 1
ATOM 708 N N . TYR A 1 87 ? 7.878 1.036 1.574 1.00 86.12 87 TYR A N 1
ATOM 709 C CA . TYR A 1 87 ? 9.221 1.090 2.130 1.00 86.12 87 TYR A CA 1
ATOM 710 C C . TYR A 1 87 ? 9.910 -0.270 2.015 1.00 86.12 87 TYR A C 1
ATOM 712 O O . TYR A 1 87 ? 9.408 -1.299 2.460 1.00 86.12 87 TYR A O 1
ATOM 720 N N . CYS A 1 88 ? 11.125 -0.270 1.476 1.00 84.94 88 CYS A N 1
ATOM 721 C CA . CYS A 1 88 ? 11.982 -1.439 1.504 1.00 84.94 88 CYS A CA 1
ATOM 722 C C . CYS A 1 88 ? 12.294 -1.811 2.959 1.00 84.94 88 CYS A C 1
ATOM 724 O O . CYS A 1 88 ? 13.041 -1.103 3.633 1.00 84.94 88 CYS A O 1
ATOM 726 N N . TYR A 1 89 ? 11.807 -2.960 3.430 1.00 78.12 89 TYR A N 1
ATOM 727 C CA . TYR A 1 89 ? 12.067 -3.447 4.794 1.00 78.12 89 TYR A CA 1
ATOM 728 C C . TYR A 1 89 ? 13.559 -3.603 5.134 1.00 78.12 89 TYR A C 1
ATOM 730 O O . TYR A 1 89 ? 13.923 -3.617 6.301 1.00 78.12 89 TYR A O 1
ATOM 738 N N . ARG A 1 90 ? 14.440 -3.698 4.126 1.00 82.44 90 ARG A N 1
ATOM 739 C CA . ARG A 1 90 ? 15.891 -3.830 4.330 1.00 82.44 90 ARG A CA 1
ATOM 740 C C . ARG A 1 90 ? 16.576 -2.496 4.624 1.00 82.44 90 ARG A C 1
ATOM 742 O O . ARG A 1 90 ? 17.394 -2.432 5.528 1.00 82.44 90 ARG A O 1
ATOM 749 N N . CYS A 1 91 ? 16.278 -1.443 3.861 1.00 86.44 91 CYS A N 1
ATOM 750 C CA . CYS A 1 91 ? 17.001 -0.162 3.946 1.00 86.44 91 CYS A CA 1
ATOM 751 C C . CYS A 1 91 ? 16.110 1.040 4.294 1.00 86.44 91 CYS A C 1
ATOM 753 O O . CYS A 1 91 ? 16.613 2.147 4.446 1.00 86.44 91 CYS A O 1
ATOM 755 N N . GLY A 1 92 ? 14.791 0.862 4.369 1.00 83.06 92 GLY A N 1
ATOM 756 C CA . GLY A 1 92 ? 13.814 1.908 4.670 1.00 83.06 92 GLY A CA 1
ATOM 757 C C . GLY A 1 92 ? 13.529 2.915 3.560 1.00 83.06 92 GLY A C 1
ATOM 758 O O . GLY A 1 92 ? 12.796 3.864 3.813 1.00 83.06 92 GLY A O 1
ATOM 759 N N . HIS A 1 93 ? 14.087 2.741 2.363 1.00 84.12 93 HIS A N 1
ATOM 760 C CA . HIS A 1 93 ? 13.849 3.639 1.232 1.00 84.12 93 HIS A CA 1
ATOM 761 C C . HIS A 1 93 ? 12.731 3.103 0.332 1.00 84.12 93 HIS A C 1
ATOM 763 O O . HIS A 1 9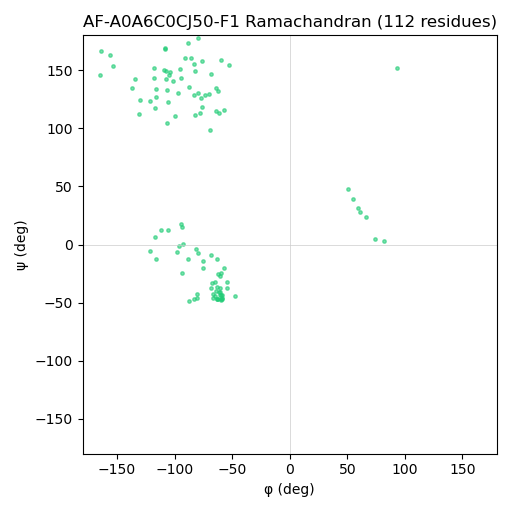3 ? 12.525 1.894 0.245 1.00 84.12 93 HIS A O 1
ATOM 769 N N . VAL A 1 94 ? 12.013 4.001 -0.339 1.00 84.94 94 VAL A N 1
ATOM 770 C CA . VAL A 1 94 ? 10.942 3.654 -1.290 1.00 84.94 94 VAL A CA 1
ATOM 771 C C . VAL A 1 94 ? 11.479 3.448 -2.709 1.00 84.94 94 VAL A C 1
ATOM 773 O O . VAL A 1 94 ? 12.660 3.675 -2.983 1.00 84.94 94 VAL A O 1
ATOM 776 N N . GL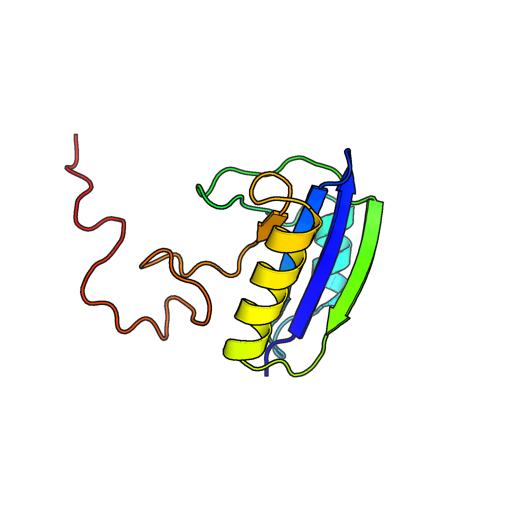Y A 1 95 ? 10.613 2.992 -3.616 1.00 79.56 95 GLY A N 1
ATOM 777 C CA . GLY A 1 95 ? 10.931 2.802 -5.036 1.00 79.56 95 GLY A CA 1
ATOM 778 C C . GLY A 1 95 ? 11.652 1.489 -5.352 1.00 79.56 95 GLY A C 1
ATOM 779 O O . GLY A 1 95 ? 12.029 1.245 -6.495 1.00 79.56 95 GLY A O 1
ATOM 780 N N . HIS A 1 96 ? 11.862 0.624 -4.361 1.00 83.38 96 HIS A N 1
ATOM 781 C CA . HIS A 1 96 ? 12.342 -0.738 -4.562 1.00 83.38 96 HIS A CA 1
ATOM 782 C C . HIS A 1 96 ? 11.934 -1.629 -3.387 1.00 83.38 96 HIS A C 1
ATOM 784 O O . HIS A 1 96 ? 11.618 -1.147 -2.304 1.00 83.38 96 HIS A O 1
ATOM 790 N N . TYR A 1 97 ? 11.986 -2.947 -3.588 1.00 77.31 97 TYR A N 1
ATOM 791 C CA . TYR A 1 97 ? 11.696 -3.929 -2.542 1.00 77.31 97 TYR A CA 1
ATOM 792 C C . TYR A 1 97 ? 12.960 -4.647 -2.062 1.00 77.31 97 TYR A C 1
ATOM 794 O O . TYR A 1 97 ? 13.998 -4.580 -2.722 1.00 77.31 97 TYR A O 1
ATOM 802 N N . LYS A 1 98 ? 12.868 -5.398 -0.953 1.00 78.56 98 LYS A N 1
ATOM 803 C CA . LYS A 1 98 ? 13.999 -6.121 -0.328 1.00 78.56 98 LYS A CA 1
ATOM 804 C C . LYS A 1 98 ? 14.835 -6.921 -1.335 1.00 78.56 98 LYS A C 1
ATOM 806 O O . LYS A 1 98 ? 16.059 -6.826 -1.303 1.00 78.56 98 LYS A O 1
ATOM 811 N N . ARG A 1 99 ? 14.177 -7.642 -2.255 1.00 80.88 99 ARG A N 1
ATOM 812 C CA . ARG A 1 99 ? 14.825 -8.442 -3.315 1.00 80.88 99 ARG A CA 1
ATOM 813 C C . ARG A 1 99 ? 15.704 -7.629 -4.275 1.00 80.88 99 ARG A C 1
ATOM 815 O O . ARG A 1 99 ? 16.669 -8.159 -4.801 1.00 80.88 99 ARG A O 1
ATOM 822 N N . ASN A 1 100 ? 15.391 -6.346 -4.454 1.00 82.75 100 ASN A N 1
ATOM 823 C CA . ASN A 1 100 ? 16.065 -5.435 -5.382 1.00 82.75 100 ASN A CA 1
ATOM 824 C C . ASN A 1 100 ? 16.863 -4.351 -4.638 1.00 82.75 100 ASN A C 1
ATOM 826 O O . ASN A 1 100 ? 17.258 -3.347 -5.226 1.00 82.75 100 ASN A O 1
ATOM 830 N N . CYS A 1 101 ? 17.060 -4.509 -3.328 1.00 86.56 101 CYS A N 1
ATOM 831 C CA . CYS A 1 101 ? 17.776 -3.538 -2.520 1.00 86.56 101 CYS A CA 1
ATOM 832 C C . CYS A 1 101 ? 19.285 -3.687 -2.730 1.00 86.56 101 CYS A C 1
ATOM 834 O O . CYS A 1 101 ? 19.879 -4.690 -2.334 1.00 86.56 101 CYS A O 1
ATOM 836 N N . LEU A 1 102 ? 19.891 -2.666 -3.338 1.00 87.44 102 LEU A N 1
ATOM 837 C CA . LEU A 1 102 ? 21.335 -2.579 -3.582 1.00 87.44 102 LEU A CA 1
ATOM 838 C C . LEU A 1 102 ? 22.085 -1.845 -2.459 1.00 87.44 102 LEU A C 1
ATOM 840 O O . LEU A 1 102 ? 23.300 -1.671 -2.542 1.00 87.44 102 LEU A O 1
ATOM 844 N N . SER A 1 103 ? 21.372 -1.397 -1.419 1.00 85.69 103 SER A N 1
ATOM 845 C CA . SER A 1 103 ? 21.999 -0.764 -0.260 1.00 85.69 103 SER A CA 1
ATOM 846 C C . SER A 1 103 ? 22.933 -1.752 0.431 1.00 85.69 103 SER A C 1
ATOM 848 O O . SER A 1 103 ? 22.545 -2.884 0.720 1.00 85.69 103 SER A O 1
ATOM 850 N N . ARG A 1 104 ? 24.155 -1.295 0.719 1.00 80.00 104 ARG A N 1
ATOM 851 C CA . ARG A 1 104 ? 25.100 -2.012 1.586 1.00 80.00 104 ARG A CA 1
ATOM 852 C C . ARG A 1 104 ? 24.737 -1.901 3.068 1.00 80.00 104 ARG A C 1
ATOM 854 O O . ARG A 1 104 ? 25.189 -2.729 3.838 1.00 80.00 104 ARG A O 1
ATOM 861 N N . TRP A 1 105 ? 23.942 -0.893 3.429 1.00 76.44 105 TRP A N 1
ATOM 862 C CA . TRP A 1 105 ? 23.451 -0.656 4.783 1.00 76.44 105 TRP A CA 1
ATOM 863 C C . TRP A 1 105 ? 22.048 -1.228 4.955 1.00 76.44 105 TRP A C 1
ATOM 865 O O . TRP A 1 105 ? 21.156 -0.919 4.146 1.00 76.44 105 TRP A O 1
ATOM 875 N N . HIS A 1 106 ? 21.833 -2.001 6.015 1.00 75.62 106 HIS A N 1
ATOM 876 C CA . HIS A 1 106 ? 20.510 -2.431 6.451 1.00 75.62 106 HIS A CA 1
ATOM 877 C C . HIS A 1 106 ? 20.096 -1.712 7.727 1.00 75.62 106 HIS A C 1
ATOM 879 O O . HIS A 1 106 ? 20.923 -1.390 8.576 1.00 75.62 106 HIS A O 1
ATOM 885 N N . LYS A 1 107 ? 18.787 -1.497 7.875 1.00 68.62 107 LYS A N 1
ATOM 886 C CA . LYS A 1 107 ? 18.210 -0.900 9.086 1.00 68.62 107 LYS A CA 1
ATOM 887 C C . LYS A 1 107 ? 18.605 -1.658 10.360 1.00 68.62 107 LYS A C 1
ATOM 889 O O . LYS A 1 107 ? 18.793 -1.013 11.382 1.00 68.62 107 LYS A O 1
ATOM 894 N N . ASN A 1 108 ? 18.793 -2.974 10.265 1.00 65.38 108 ASN A N 1
ATOM 895 C CA . ASN A 1 108 ? 19.088 -3.836 11.408 1.00 65.38 108 ASN A CA 1
ATOM 896 C C . ASN A 1 108 ? 20.589 -4.111 11.598 1.00 65.38 108 ASN A C 1
ATOM 898 O O . ASN A 1 108 ? 20.957 -4.773 12.556 1.00 65.38 108 ASN A O 1
ATOM 902 N N . ASP A 1 109 ? 21.477 -3.597 10.735 1.00 66.44 109 ASP A N 1
ATOM 903 C CA . ASP A 1 109 ? 22.929 -3.832 10.883 1.00 66.44 109 ASP A CA 1
ATOM 904 C C . ASP A 1 10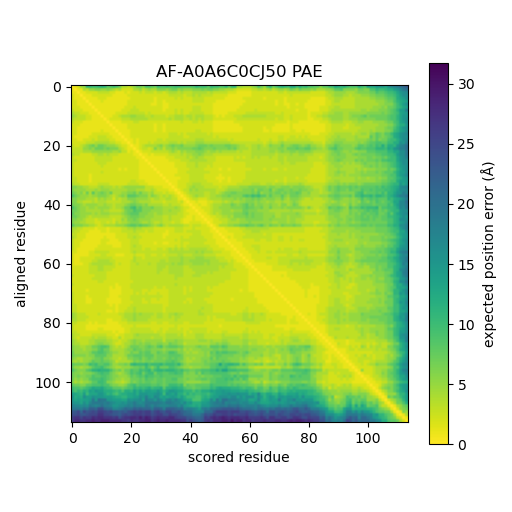9 ? 23.526 -3.124 12.120 1.00 66.44 109 ASP A C 1
ATOM 906 O O . ASP A 1 109 ? 24.683 -3.347 12.467 1.00 66.44 109 ASP A O 1
ATOM 910 N N . PHE A 1 110 ? 22.748 -2.258 12.775 1.00 61.88 110 PHE A N 1
ATOM 911 C CA . PHE A 1 110 ? 23.125 -1.525 13.985 1.00 61.88 110 PHE A CA 1
ATOM 912 C C . PHE A 1 110 ? 22.262 -1.873 15.203 1.00 61.88 110 PHE A C 1
ATOM 914 O O . PHE A 1 110 ? 22.386 -1.209 16.233 1.00 61.88 110 PHE A O 1
ATOM 921 N N . GLU A 1 111 ? 21.371 -2.864 15.098 1.00 59.56 111 GLU A N 1
ATOM 922 C CA . GLU A 1 111 ? 20.696 -3.409 16.275 1.00 59.56 111 GLU A CA 1
ATOM 923 C C . GLU A 1 111 ? 21.766 -4.154 17.085 1.00 59.56 111 GLU A C 1
ATOM 925 O O . GLU A 1 111 ? 22.186 -5.251 16.727 1.00 59.56 111 GLU A O 1
ATOM 930 N N . ILE A 1 112 ? 22.295 -3.500 18.125 1.00 56.34 112 ILE A N 1
ATOM 931 C CA . ILE A 1 112 ? 23.082 -4.177 19.155 1.00 56.34 112 ILE A CA 1
ATOM 932 C C . ILE A 1 112 ? 22.095 -5.130 19.827 1.00 56.34 112 ILE A C 1
ATOM 934 O O . ILE A 1 112 ? 21.100 -4.671 20.384 1.00 56.34 112 ILE A O 1
ATOM 938 N N . GLU A 1 113 ? 22.318 -6.437 19.692 1.00 52.59 113 GLU A N 1
ATOM 939 C CA . GLU A 1 113 ? 21.595 -7.438 20.477 1.00 52.59 113 GLU A CA 1
ATOM 940 C C . GLU A 1 113 ? 21.832 -7.118 21.964 1.00 52.59 113 GLU A C 1
ATOM 942 O O . GLU A 1 113 ? 22.983 -7.122 22.410 1.00 52.59 113 GLU A O 1
ATOM 947 N N . ASP A 1 114 ? 20.763 -6.763 22.685 1.00 47.84 114 ASP A N 1
ATOM 948 C CA . ASP A 1 114 ? 20.762 -6.607 24.149 1.00 47.84 114 ASP A CA 1
ATOM 949 C C . ASP A 1 114 ? 20.941 -7.965 24.853 1.00 47.84 114 ASP A C 1
ATOM 951 O O . ASP A 1 114 ? 20.263 -8.945 24.452 1.00 47.84 114 ASP A O 1
#

pLDDT: mean 88.07, std 9.79, range [47.84, 97.62]

Nearest PDB structures (foldseek):
  5bwv-assembly1_A  TM=4.210E-01  e=8.301E+00  Homo sapiens
  5bwx-assembly1_A  TM=4.171E-01  e=8.301E+00  Homo sapiens

Foldseek 3Di:
DKKWWWFQFPPRAIEIEI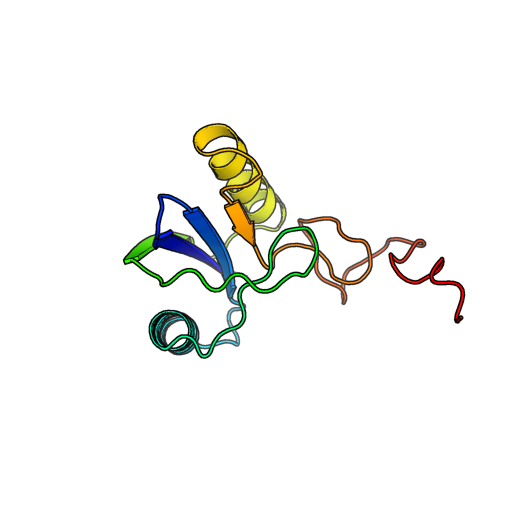DDPVDDPVVQVVCLQVVNDFWAALVRDTDSTHTPGTPDMGPPDALVRSVVVQVVCCVVPNRVRYTYPQAAQFDSDGSDHVVPDPDPHGPCPPVPDD

Sequence (114 aa):
MPHIYILELAEANYFIGRCEDTEDLNEKLDNHFLGKEEMLDRFNKHVSLPVVRVDKFIRNITAKGETDCLIAYILLYGTFKVHTNLYCYRCGHVGHYKRNCLSRWHKNDFEIED

Organism: NCBI:txid1070528

Secondary structure (DSSP, 8-state):
--EEEEEEEGGGEEEEEEE-TTS-HHHHHHHHHTT-S--B-TTS-B--PPEEEEEEEE-S--HHHHHHHHHHHHHHH-TTTEEES-S-TTTS-SSS-GGG---S--TTTT----

Mean predicted aligned error: 5.36 Å

Radius of gyration: 14.38 Å; Cα contacts (8 Å, |Δi|>4): 184; chains: 1; bounding box: 39×29×38 Å